Protein AF-A0A3Z0FCE5-F1 (afdb_monomer_lite)

Organism: Salmonella typhimurium (NCBI:txid90371)

Sequence (79 aa):
MKNSPLIWRGFIHPEFKTGEIMEIVKIEMNLKAVNKSIALFNCEKRVSGVIHSNSTGETTVILDGGYVLGKFDCPHCAV

Radius of gyration: 17.19 Å; chains: 1; bounding box: 35×57×30 Å

Secondary structure (DSSP, 8-state):
-------------TT--TTS--------EEEEE-SSSEEEEEETTTEEEEEEE-TTS-EEEEE-TT------SSGGGG-

Structure (mmCIF, N/CA/C/O backbone):
data_AF-A0A3Z0FCE5-F1
#
_entry.id   AF-A0A3Z0FCE5-F1
#
loop_
_atom_site.group_PDB
_atom_site.id
_atom_site.type_symbol
_atom_site.label_atom_id
_atom_site.label_alt_id
_atom_site.label_comp_id
_atom_site.label_asym_id
_atom_site.label_entity_id
_atom_site.label_seq_id
_atom_site.pdbx_PDB_ins_code
_atom_site.Cartn_x
_atom_site.Cartn_y
_atom_site.Cartn_z
_atom_site.occupancy
_atom_site.B_iso_or_equiv
_atom_site.auth_seq_id
_atom_site.auth_comp_id
_atom_site.auth_asym_id
_atom_site.auth_atom_id
_atom_site.pdbx_PDB_model_num
ATOM 1 N N . MET A 1 1 ? -1.669 34.563 6.698 1.00 39.19 1 MET A N 1
ATOM 2 C CA . MET A 1 1 ? -1.796 33.098 6.557 1.00 39.19 1 MET A CA 1
ATOM 3 C C . MET A 1 1 ? -1.077 32.696 5.278 1.00 39.19 1 MET A C 1
ATOM 5 O O . MET A 1 1 ? -1.529 33.073 4.206 1.00 39.19 1 MET A O 1
ATOM 9 N N . LYS A 1 2 ? 0.096 32.064 5.378 1.00 37.03 2 LYS A N 1
ATOM 10 C CA . LYS A 1 2 ? 0.853 31.541 4.231 1.00 37.03 2 LYS A CA 1
ATOM 11 C C . LYS 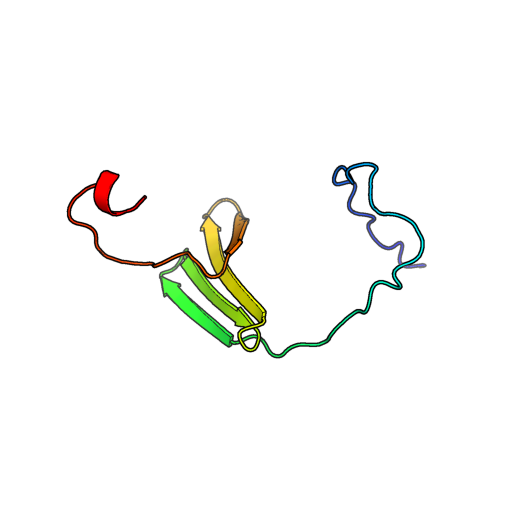A 1 2 ? 1.040 30.047 4.483 1.00 37.03 2 LYS A C 1
ATOM 13 O O . LYS A 1 2 ? 1.598 29.684 5.512 1.00 37.03 2 LYS A O 1
ATOM 18 N N . ASN A 1 3 ? 0.492 29.220 3.595 1.00 41.72 3 ASN A N 1
ATOM 19 C CA . ASN A 1 3 ? 0.613 27.765 3.638 1.00 41.72 3 ASN A CA 1
ATOM 20 C C . ASN A 1 3 ? 2.082 27.369 3.468 1.00 41.72 3 ASN A C 1
ATOM 22 O O . ASN A 1 3 ? 2.651 27.553 2.394 1.00 41.72 3 ASN A O 1
ATOM 26 N N . SER A 1 4 ? 2.678 26.823 4.522 1.00 35.28 4 SER A N 1
ATOM 27 C CA . SER A 1 4 ? 3.984 26.170 4.467 1.00 35.28 4 SER A CA 1
ATOM 28 C C . SER A 1 4 ? 3.786 24.722 4.003 1.00 35.28 4 SER A C 1
ATOM 30 O O . SER A 1 4 ? 3.054 23.988 4.670 1.00 35.28 4 SER A O 1
ATOM 32 N N . PRO A 1 5 ? 4.391 24.275 2.889 1.00 40.50 5 PRO A N 1
ATOM 33 C CA . PRO A 1 5 ? 4.311 22.878 2.492 1.00 40.50 5 PRO A CA 1
ATOM 34 C C . PRO A 1 5 ? 5.158 22.027 3.445 1.00 40.50 5 PRO A C 1
ATOM 36 O O . PRO A 1 5 ? 6.321 22.330 3.714 1.00 40.50 5 PRO A O 1
ATOM 39 N N . LEU A 1 6 ? 4.546 20.972 3.983 1.00 38.72 6 LEU A N 1
ATOM 40 C CA . LEU A 1 6 ? 5.194 19.989 4.846 1.00 38.72 6 LEU A CA 1
ATOM 41 C C . LEU A 1 6 ? 6.218 19.201 4.018 1.00 38.72 6 LEU A C 1
ATOM 43 O O . LEU A 1 6 ? 5.860 18.362 3.193 1.00 38.72 6 LEU A O 1
ATOM 47 N N . ILE A 1 7 ? 7.500 19.502 4.221 1.00 40.97 7 ILE A N 1
ATOM 48 C CA . ILE A 1 7 ? 8.619 18.772 3.624 1.00 40.97 7 ILE A CA 1
ATOM 49 C C . ILE A 1 7 ? 8.762 17.444 4.377 1.00 40.97 7 ILE A C 1
ATOM 51 O O . ILE A 1 7 ? 9.193 17.420 5.531 1.00 40.97 7 ILE A O 1
ATOM 55 N N . TRP A 1 8 ? 8.401 16.340 3.723 1.00 36.88 8 TRP A N 1
ATOM 56 C CA . TRP A 1 8 ? 8.642 14.984 4.214 1.00 36.88 8 TRP A CA 1
ATOM 57 C C . TRP A 1 8 ? 10.152 14.710 4.246 1.00 36.88 8 TRP A C 1
ATOM 59 O O . TRP A 1 8 ? 10.788 14.548 3.208 1.00 36.88 8 TRP A O 1
ATOM 69 N N . ARG A 1 9 ? 10.746 14.667 5.443 1.00 40.56 9 ARG A N 1
ATOM 70 C CA . ARG A 1 9 ? 12.143 14.250 5.650 1.00 40.56 9 ARG A CA 1
ATOM 71 C C . ARG A 1 9 ? 12.232 12.721 5.723 1.00 40.56 9 ARG A C 1
ATOM 73 O O . ARG A 1 9 ? 12.432 12.162 6.795 1.00 40.56 9 ARG A O 1
ATOM 80 N N . GLY A 1 10 ? 12.061 12.053 4.586 1.00 40.78 10 GLY A N 1
ATOM 81 C CA . GLY A 1 10 ? 12.535 10.681 4.386 1.00 40.78 10 GLY A CA 1
ATOM 82 C C . GLY A 1 10 ? 13.948 10.722 3.807 1.00 40.78 10 GLY A C 1
ATOM 83 O O . GLY A 1 10 ? 14.221 11.547 2.941 1.00 40.78 10 GLY A O 1
ATOM 84 N N . PHE A 1 11 ? 14.858 9.889 4.312 1.00 39.38 11 PHE A N 1
ATOM 85 C CA . PHE A 1 11 ? 16.235 9.763 3.823 1.00 39.38 11 PHE A CA 1
ATOM 86 C C . PHE A 1 11 ? 16.262 9.562 2.298 1.00 39.38 11 PHE A C 1
ATOM 88 O O . PHE A 1 11 ? 15.862 8.512 1.803 1.00 39.38 11 PHE A O 1
ATOM 95 N N . ILE A 1 12 ? 16.748 10.560 1.555 1.00 43.94 12 ILE A N 1
ATOM 96 C CA . ILE A 1 12 ? 17.065 10.407 0.133 1.00 43.94 12 ILE A CA 1
ATOM 97 C C . ILE A 1 12 ? 18.487 9.850 0.047 1.00 43.94 12 ILE A C 1
ATOM 99 O O . ILE A 1 12 ? 19.434 10.471 0.528 1.00 43.94 12 ILE A O 1
ATOM 103 N N . HIS A 1 13 ? 18.619 8.655 -0.531 1.00 38.31 13 HIS A N 1
ATOM 104 C CA . HIS A 1 13 ? 19.905 8.026 -0.829 1.00 38.31 13 HIS A CA 1
ATOM 105 C C . HIS A 1 13 ? 20.717 8.947 -1.772 1.00 38.31 13 HIS A C 1
ATOM 107 O O . HIS A 1 13 ? 20.145 9.464 -2.735 1.00 38.31 13 HIS A O 1
ATOM 113 N N . PRO A 1 14 ? 22.022 9.177 -1.536 1.00 41.03 14 PRO A N 1
ATOM 114 C CA . PRO A 1 14 ? 22.793 10.264 -2.159 1.00 41.03 14 PRO A CA 1
ATOM 115 C C . PRO A 1 14 ? 23.155 10.087 -3.652 1.00 41.03 14 PRO A C 1
ATOM 117 O O . PRO A 1 14 ? 24.066 10.751 -4.134 1.00 41.03 14 PRO A O 1
ATOM 120 N N . GLU A 1 15 ? 22.447 9.251 -4.416 1.00 45.09 15 GLU A N 1
ATOM 121 C CA . GLU A 1 15 ? 22.769 8.975 -5.830 1.00 45.09 15 GLU A CA 1
ATOM 122 C C . GLU A 1 15 ? 21.700 9.408 -6.846 1.00 45.09 15 GLU A C 1
ATOM 124 O O . GLU A 1 15 ? 21.762 9.026 -8.013 1.00 45.09 15 GLU A O 1
ATOM 129 N N . PHE A 1 16 ? 20.758 10.277 -6.470 1.00 49.81 16 PHE A N 1
ATOM 130 C CA . PHE A 1 16 ? 19.941 10.975 -7.468 1.00 49.81 16 PHE A CA 1
ATOM 131 C C . PHE A 1 16 ? 20.796 12.033 -8.175 1.00 49.81 16 PHE A C 1
ATOM 133 O O . PHE A 1 16 ? 20.887 13.183 -7.742 1.00 49.81 16 PHE A O 1
ATOM 140 N N . LYS A 1 17 ? 21.480 11.623 -9.250 1.00 50.47 17 LYS A N 1
ATOM 141 C CA . LYS A 1 17 ? 22.249 12.517 -10.119 1.00 50.47 17 LYS A CA 1
ATOM 142 C C . LYS A 1 17 ? 21.318 13.593 -10.681 1.00 50.47 17 LYS A C 1
ATOM 144 O O . LYS A 1 17 ? 20.444 13.336 -11.501 1.00 50.47 17 LYS A O 1
ATOM 149 N N . THR A 1 18 ? 21.530 14.814 -10.212 1.00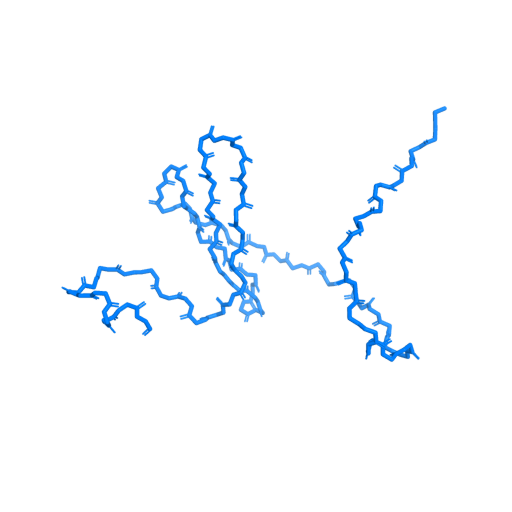 56.03 18 THR A N 1
ATOM 150 C CA . THR A 1 18 ? 20.908 16.058 -10.664 1.00 56.03 18 THR A CA 1
ATOM 151 C C . THR A 1 18 ? 21.078 16.231 -12.176 1.00 56.03 18 THR A C 1
ATOM 153 O O . THR A 1 18 ? 22.157 16.593 -12.643 1.00 56.03 18 THR A O 1
ATOM 156 N N . GLY A 1 19 ? 20.016 15.946 -12.930 1.00 57.03 19 GLY A N 1
ATOM 157 C CA . GLY A 1 19 ? 1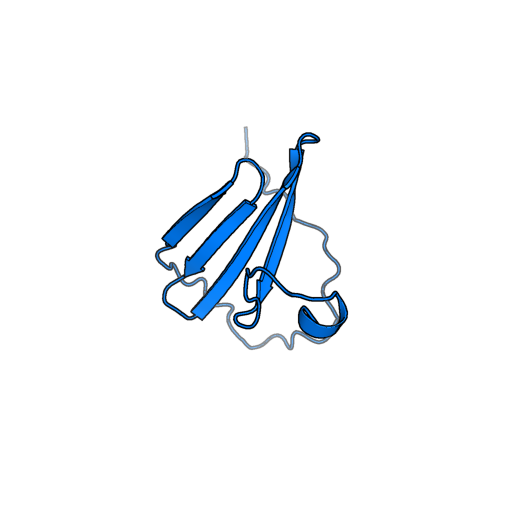9.974 16.024 -14.394 1.00 57.03 19 GLY A CA 1
ATOM 158 C C . GLY A 1 19 ? 18.682 15.458 -14.991 1.00 57.03 19 GLY A C 1
ATOM 159 O O . GLY A 1 19 ? 18.247 15.916 -16.043 1.00 57.03 19 GLY A O 1
ATOM 160 N N . GLU A 1 20 ? 18.020 14.529 -14.297 1.00 58.72 20 GLU A N 1
ATOM 161 C CA . GLU A 1 20 ? 16.674 14.078 -14.656 1.00 58.72 20 GLU A CA 1
ATOM 162 C C . GLU A 1 20 ? 15.628 15.036 -14.075 1.00 58.72 20 GLU A C 1
ATOM 164 O O . GLU A 1 20 ? 15.522 15.227 -12.862 1.00 58.72 20 GLU A O 1
ATOM 169 N N . ILE A 1 21 ? 14.861 15.680 -14.955 1.00 64.81 21 ILE A N 1
ATOM 170 C CA . ILE A 1 21 ? 13.687 16.455 -14.557 1.00 64.81 21 ILE A CA 1
ATOM 171 C C . ILE A 1 21 ? 12.665 15.439 -14.046 1.00 64.81 21 ILE A C 1
ATOM 173 O O . ILE A 1 21 ? 12.160 14.639 -14.829 1.00 64.81 21 ILE A O 1
ATOM 177 N N . MET A 1 22 ? 12.367 15.451 -12.742 1.00 67.25 22 MET A N 1
ATOM 178 C CA . MET A 1 22 ? 11.264 14.653 -12.207 1.00 67.25 22 MET A CA 1
ATOM 179 C C . MET A 1 22 ? 9.963 15.086 -12.884 1.00 67.25 22 MET A C 1
ATOM 181 O O . MET A 1 22 ? 9.453 16.182 -12.642 1.00 67.25 22 MET A O 1
ATOM 185 N N . GLU A 1 23 ? 9.429 14.220 -13.738 1.00 78.75 23 GLU A N 1
ATOM 186 C CA . GLU A 1 23 ? 8.141 14.429 -14.377 1.00 78.75 23 GLU A CA 1
ATOM 187 C C . GLU A 1 23 ? 7.025 13.976 -13.430 1.00 78.75 23 GLU A C 1
ATOM 189 O O . GLU A 1 23 ? 6.928 12.807 -13.053 1.00 78.75 23 GLU A O 1
ATOM 194 N N . ILE A 1 24 ? 6.158 14.912 -13.036 1.00 78.62 24 ILE A N 1
ATOM 195 C CA . ILE A 1 24 ? 4.946 14.584 -12.283 1.00 78.62 24 ILE A CA 1
ATOM 196 C C . ILE A 1 24 ? 3.888 14.128 -13.284 1.00 78.62 24 ILE A C 1
ATOM 198 O O . ILE A 1 24 ? 3.260 14.944 -13.959 1.00 78.62 24 ILE A O 1
ATOM 202 N N . VAL A 1 25 ? 3.666 12.819 -13.351 1.00 79.44 25 VA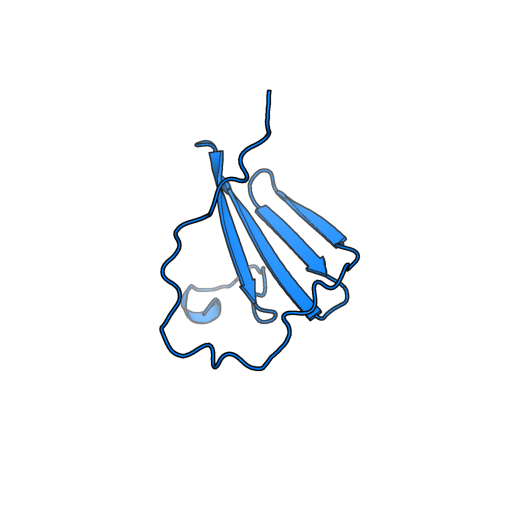L A N 1
ATOM 203 C CA . VAL A 1 25 ? 2.634 12.226 -14.205 1.00 79.44 25 VAL A CA 1
ATOM 204 C C . VAL A 1 25 ? 1.329 12.106 -13.416 1.00 79.44 25 VAL A C 1
ATOM 206 O O . VAL A 1 25 ? 1.301 11.534 -12.326 1.00 79.44 25 VAL A O 1
ATOM 209 N N . LYS A 1 26 ? 0.229 12.630 -13.969 1.00 81.88 26 LYS A N 1
ATOM 210 C CA . LYS A 1 26 ? -1.123 12.337 -13.472 1.00 81.88 26 LYS A CA 1
ATOM 211 C C . LYS A 1 26 ? -1.591 11.026 -14.089 1.00 81.88 26 LYS A C 1
ATOM 213 O O . LYS A 1 26 ? -1.582 10.899 -15.307 1.00 81.88 26 LYS A O 1
ATOM 218 N N . ILE A 1 27 ? -1.999 10.089 -13.244 1.00 83.25 27 ILE A N 1
ATOM 219 C CA . ILE A 1 27 ? -2.475 8.762 -13.641 1.00 83.25 27 ILE A CA 1
ATOM 220 C C . ILE A 1 27 ? -3.823 8.497 -12.986 1.00 83.25 27 ILE A C 1
ATOM 222 O O . ILE A 1 27 ? -4.051 8.922 -11.846 1.00 83.25 27 ILE A O 1
ATOM 226 N N . GLU A 1 28 ? -4.711 7.803 -13.688 1.00 87.12 28 GLU A N 1
ATOM 227 C CA . GLU A 1 28 ? -5.968 7.352 -13.109 1.00 87.12 28 GLU A CA 1
ATOM 228 C C . GLU A 1 28 ? -5.720 6.114 -12.231 1.00 87.12 28 GLU A C 1
ATOM 230 O O . 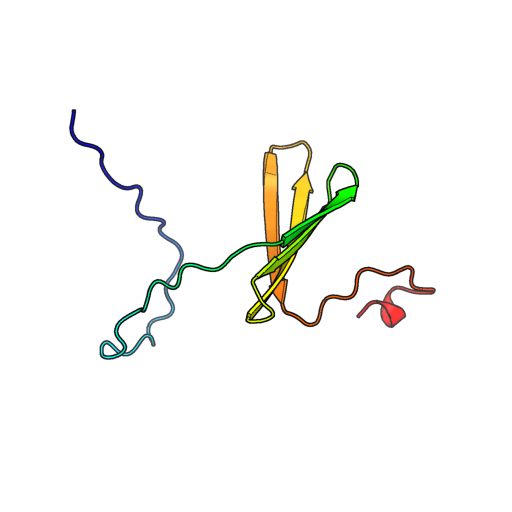GLU A 1 28 ? -5.026 5.171 -12.619 1.00 87.12 28 GLU A O 1
ATOM 235 N N . MET A 1 29 ? -6.255 6.128 -11.008 1.00 86.88 29 MET A N 1
ATOM 236 C CA . MET A 1 29 ? -6.103 5.034 -10.048 1.00 86.88 29 MET A CA 1
ATOM 237 C C . MET A 1 29 ? -7.401 4.238 -9.952 1.00 86.88 29 MET A C 1
ATOM 239 O O . MET A 1 29 ? -8.445 4.768 -9.573 1.00 86.88 29 MET A O 1
ATOM 243 N N . ASN A 1 30 ? -7.312 2.934 -10.191 1.00 90.00 30 ASN A N 1
ATOM 244 C CA . ASN A 1 30 ? -8.347 1.988 -9.814 1.00 90.00 30 ASN A CA 1
ATOM 245 C C . ASN A 1 30 ? -8.089 1.488 -8.387 1.00 90.00 30 ASN A C 1
ATOM 247 O O . ASN A 1 30 ? -6.999 0.997 -8.097 1.00 90.00 30 ASN A O 1
ATOM 251 N N . LEU A 1 31 ? -9.090 1.593 -7.511 1.00 90.69 31 LEU A N 1
ATOM 252 C CA . LEU A 1 31 ? -9.029 1.112 -6.132 1.00 90.69 31 LEU A CA 1
ATOM 253 C C . LEU A 1 31 ? -10.117 0.061 -5.900 1.00 90.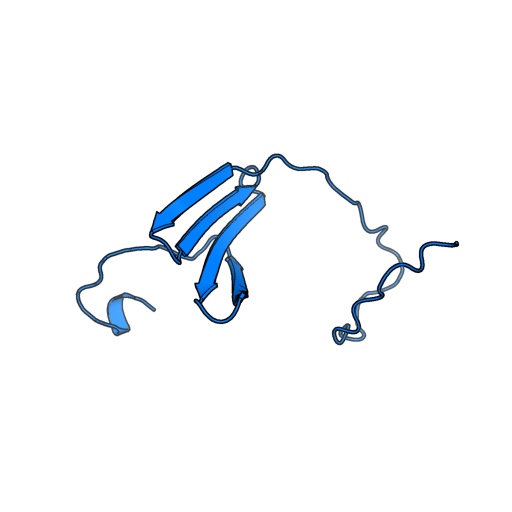69 31 LEU A C 1
ATOM 255 O O . LEU A 1 31 ? -11.299 0.315 -6.133 1.00 90.69 31 LEU A O 1
ATOM 259 N N . LYS A 1 32 ? -9.724 -1.107 -5.392 1.00 91.56 32 LYS A N 1
ATOM 260 C CA . LYS A 1 32 ? -10.624 -2.219 -5.079 1.00 91.56 32 LYS A CA 1
ATOM 261 C C . LYS A 1 32 ? -10.455 -2.645 -3.627 1.00 91.56 32 LYS A C 1
ATOM 263 O O . LYS A 1 32 ? -9.442 -3.235 -3.259 1.00 91.56 32 LYS A O 1
ATOM 268 N N . ALA A 1 33 ? -11.472 -2.401 -2.807 1.00 92.25 33 ALA A N 1
ATOM 269 C CA . ALA A 1 33 ? -11.505 -2.914 -1.442 1.00 92.25 33 ALA A CA 1
ATOM 270 C C . ALA A 1 33 ? -11.604 -4.450 -1.444 1.00 92.25 33 ALA A C 1
ATOM 272 O O . ALA A 1 33 ? -12.454 -5.025 -2.127 1.00 92.25 33 ALA A O 1
ATOM 273 N N . VAL A 1 34 ? -10.734 -5.107 -0.676 1.00 90.00 34 VAL A N 1
ATOM 274 C CA . VAL A 1 34 ? -10.757 -6.563 -0.463 1.00 90.00 34 VAL A CA 1
ATOM 275 C C . VAL A 1 34 ? -11.484 -6.882 0.839 1.00 90.00 34 VAL A C 1
ATOM 277 O O . VAL A 1 34 ? -12.301 -7.798 0.892 1.00 90.00 34 VAL A O 1
ATOM 280 N N . ASN A 1 35 ? -11.206 -6.114 1.891 1.00 89.75 35 ASN A N 1
ATOM 281 C CA . ASN A 1 35 ? -11.900 -6.180 3.174 1.00 89.75 35 ASN A CA 1
ATOM 282 C C . ASN A 1 35 ? -11.798 -4.819 3.896 1.00 89.75 35 ASN A C 1
ATOM 284 O O . ASN A 1 35 ? -11.439 -3.817 3.284 1.00 89.75 35 ASN A O 1
ATOM 288 N N . LYS A 1 36 ? -12.133 -4.769 5.194 1.00 89.75 36 LYS A N 1
ATOM 289 C CA . LYS A 1 36 ? -12.123 -3.523 5.983 1.00 89.75 36 LYS A CA 1
ATOM 290 C C . LYS A 1 36 ? -10.735 -2.897 6.162 1.00 89.75 36 LYS A C 1
ATOM 292 O O . LYS A 1 36 ? -10.671 -1.701 6.416 1.00 89.75 36 LYS A O 1
ATOM 297 N N . SER A 1 37 ? -9.664 -3.681 6.076 1.00 90.06 37 SER A N 1
ATOM 298 C CA . SER A 1 37 ? -8.290 -3.221 6.302 1.00 90.06 37 SER A CA 1
ATOM 299 C C . SER A 1 37 ? -7.405 -3.307 5.061 1.00 90.06 37 SER A C 1
ATOM 301 O O . SER A 1 37 ? -6.310 -2.763 5.083 1.00 90.06 37 SER A O 1
ATOM 303 N N . ILE A 1 38 ? -7.835 -3.968 3.983 1.00 90.44 38 ILE A N 1
ATOM 304 C CA . ILE A 1 38 ? -7.011 -4.224 2.794 1.00 90.44 38 ILE A CA 1
ATOM 305 C C . ILE A 1 38 ? -7.724 -3.744 1.530 1.00 90.44 38 ILE A C 1
ATOM 307 O O . ILE A 1 38 ? -8.871 -4.122 1.265 1.00 90.44 38 ILE A O 1
ATOM 311 N N . ALA A 1 39 ? -7.003 -2.991 0.701 1.00 91.06 39 ALA A N 1
ATOM 312 C CA . ALA A 1 39 ? -7.409 -2.615 -0.647 1.00 91.06 39 ALA A CA 1
ATOM 313 C C . ALA A 1 39 ? -6.277 -2.845 -1.655 1.00 91.06 39 ALA A C 1
ATOM 315 O O . ALA A 1 39 ? -5.100 -2.703 -1.340 1.00 91.06 39 ALA A O 1
ATOM 316 N N . LEU A 1 40 ? -6.649 -3.188 -2.883 1.00 90.06 40 LEU A N 1
ATOM 317 C CA . LEU A 1 40 ? -5.754 -3.241 -4.032 1.00 90.06 40 LEU A CA 1
ATOM 318 C C . LEU A 1 40 ? -5.845 -1.929 -4.798 1.00 90.06 40 LEU A C 1
ATOM 320 O O . LEU A 1 40 ? -6.955 -1.440 -5.021 1.00 90.06 40 LEU A O 1
ATOM 324 N N . PHE A 1 41 ? -4.713 -1.398 -5.247 1.00 89.31 41 PHE A N 1
ATOM 325 C CA . PHE A 1 41 ? -4.690 -0.274 -6.177 1.00 89.31 41 PHE A CA 1
ATOM 326 C C . PHE A 1 41 ? -3.925 -0.639 -7.450 1.00 89.31 41 PHE A C 1
ATOM 328 O O . PHE A 1 41 ? -2.978 -1.430 -7.430 1.00 89.31 41 PHE A O 1
ATOM 335 N N . ASN A 1 42 ? -4.343 -0.063 -8.570 1.00 88.06 42 ASN A N 1
ATOM 336 C CA . ASN A 1 42 ? -3.659 -0.173 -9.850 1.00 88.06 42 ASN A CA 1
ATOM 337 C C . ASN A 1 42 ? -3.746 1.168 -10.572 1.00 88.06 42 ASN A C 1
ATOM 339 O O . ASN A 1 42 ? -4.838 1.707 -10.742 1.00 88.06 42 ASN A O 1
ATOM 343 N N . CYS A 1 43 ? -2.607 1.681 -11.012 1.00 87.12 43 CYS A N 1
ATOM 344 C CA . CYS A 1 43 ? -2.523 2.899 -11.791 1.00 87.12 43 CYS A CA 1
ATOM 345 C C . CYS A 1 43 ? -2.048 2.561 -13.204 1.00 87.12 43 CYS A C 1
ATOM 347 O O . CYS A 1 43 ? -0.843 2.477 -13.458 1.00 87.12 43 CYS A O 1
ATOM 349 N N . GLU A 1 44 ? -3.006 2.320 -14.102 1.00 81.69 44 GLU A N 1
ATOM 350 C CA . GLU A 1 44 ? -2.791 2.104 -15.542 1.00 81.69 44 GLU A CA 1
ATOM 351 C C . GLU A 1 44 ? -1.626 1.147 -15.877 1.00 81.69 44 GLU A C 1
ATOM 353 O O . GLU A 1 44 ? -0.883 1.358 -16.835 1.00 81.69 44 GLU A O 1
ATOM 358 N N . LYS A 1 45 ? -1.448 0.079 -15.082 1.00 71.19 45 LYS A N 1
ATOM 359 C CA . LYS A 1 45 ? -0.359 -0.916 -15.217 1.00 71.19 45 LYS A CA 1
ATOM 360 C C . LYS A 1 45 ? 1.070 -0.376 -15.026 1.00 71.19 45 LYS A C 1
ATOM 362 O O . LYS A 1 45 ? 2.015 -1.133 -15.225 1.00 71.19 45 LYS A O 1
ATOM 367 N N . ARG A 1 46 ? 1.251 0.890 -14.632 1.00 78.44 46 ARG A N 1
ATOM 368 C CA . ARG A 1 46 ? 2.569 1.458 -14.285 1.00 78.44 46 ARG A CA 1
ATOM 369 C C . ARG A 1 46 ? 3.003 1.061 -12.885 1.00 78.44 46 ARG A C 1
ATOM 371 O O . ARG A 1 46 ? 4.151 0.698 -12.664 1.00 78.44 46 ARG A O 1
ATOM 378 N N . VAL A 1 47 ? 2.071 1.162 -11.946 1.00 83.56 47 VAL A N 1
ATOM 379 C CA . VAL A 1 47 ? 2.277 0.784 -10.554 1.00 83.56 47 VAL A CA 1
ATOM 380 C C . VAL A 1 47 ? 1.001 0.152 -10.032 1.00 83.56 47 VAL A C 1
ATOM 382 O O . VAL A 1 47 ? -0.109 0.581 -10.345 1.00 83.56 47 VAL A O 1
ATOM 385 N N . SER A 1 48 ? 1.159 -0.888 -9.239 1.00 87.00 48 SER A N 1
ATOM 386 C CA . SER A 1 48 ? 0.072 -1.515 -8.510 1.00 87.00 48 SER A CA 1
ATOM 387 C C . SER A 1 48 ? 0.579 -1.955 -7.154 1.00 87.00 48 SER A C 1
ATOM 389 O O . SER A 1 48 ? 1.786 -1.958 -6.900 1.00 87.00 48 SER A O 1
ATOM 391 N N . GLY A 1 49 ? -0.348 -2.333 -6.290 1.00 88.56 49 GLY A N 1
ATOM 392 C CA . GLY A 1 49 ? 0.023 -2.870 -5.002 1.00 88.56 49 GLY A CA 1
ATOM 393 C C . GLY A 1 49 ? -1.136 -2.955 -4.035 1.00 88.56 49 GLY A C 1
ATOM 394 O O . GLY A 1 49 ? -2.311 -2.994 -4.420 1.00 88.56 49 GLY A O 1
ATOM 395 N N . VAL A 1 50 ? -0.775 -2.987 -2.758 1.00 89.62 50 VAL A N 1
ATOM 396 C CA . VAL A 1 50 ? -1.698 -3.221 -1.652 1.00 89.62 50 VAL A CA 1
ATOM 397 C C . VAL A 1 50 ? -1.619 -2.062 -0.670 1.00 89.62 50 VAL A C 1
ATOM 399 O O . VAL A 1 50 ? -0.534 -1.628 -0.286 1.00 89.62 50 VAL A O 1
ATOM 402 N N . ILE A 1 51 ? -2.781 -1.587 -0.242 1.00 90.56 51 ILE A N 1
ATOM 403 C CA . ILE A 1 51 ? -2.942 -0.671 0.880 1.00 90.56 51 ILE A CA 1
ATOM 404 C C . ILE A 1 51 ? -3.469 -1.497 2.045 1.00 90.56 51 ILE A C 1
ATOM 406 O O . ILE A 1 51 ? -4.525 -2.124 1.935 1.00 90.56 51 ILE A O 1
ATOM 410 N N . HIS A 1 52 ? -2.735 -1.491 3.151 1.00 90.44 52 HIS A N 1
ATOM 411 C CA . HIS A 1 52 ? -3.173 -2.047 4.419 1.00 90.44 52 HIS A CA 1
ATOM 412 C C . HIS A 1 52 ? -3.348 -0.914 5.430 1.00 90.44 52 HIS A C 1
ATOM 414 O O . HIS A 1 52 ? -2.379 -0.249 5.787 1.00 90.44 52 HIS A O 1
ATOM 420 N N . SER A 1 53 ? -4.575 -0.707 5.894 1.00 89.19 53 SER A N 1
ATOM 421 C CA . SER A 1 53 ? -4.919 0.270 6.926 1.00 89.19 53 SER A CA 1
ATOM 422 C C . SER A 1 53 ? -5.356 -0.465 8.184 1.00 89.19 53 SER A C 1
ATOM 424 O O . SER A 1 53 ? -6.315 -1.243 8.162 1.00 89.19 53 SER A O 1
ATOM 426 N N . ASN A 1 54 ? -4.652 -0.229 9.287 1.00 83.50 54 ASN A N 1
ATOM 427 C CA . ASN A 1 54 ? -4.988 -0.825 10.575 1.00 83.50 54 ASN A CA 1
ATOM 428 C C . ASN A 1 54 ? -5.918 0.098 11.388 1.00 83.50 54 ASN A C 1
ATOM 430 O O . ASN A 1 54 ? -6.165 1.255 11.045 1.00 83.50 54 ASN A O 1
ATOM 434 N N . SER A 1 55 ? -6.456 -0.417 12.495 1.00 82.75 55 SER A N 1
ATOM 435 C CA . SER A 1 55 ? -7.366 0.344 13.362 1.00 82.75 55 SER A CA 1
ATOM 436 C C . SER A 1 55 ? -6.686 1.467 14.151 1.00 82.75 55 SER A C 1
ATOM 438 O O . SER A 1 55 ? -7.385 2.257 14.780 1.00 82.75 55 SER A O 1
ATOM 440 N N . THR A 1 56 ? -5.351 1.537 14.154 1.00 85.81 56 THR A N 1
ATOM 441 C CA . THR A 1 56 ? -4.592 2.610 14.815 1.00 85.81 56 THR A CA 1
ATOM 442 C C . THR A 1 56 ? -4.411 3.829 13.906 1.00 85.81 56 THR A C 1
ATOM 444 O O . THR A 1 56 ? -3.939 4.865 14.368 1.00 85.81 56 THR A O 1
ATOM 447 N N . GLY A 1 57 ? -4.840 3.740 12.639 1.00 80.69 57 GLY A N 1
ATOM 448 C CA . GLY A 1 57 ? -4.726 4.810 11.645 1.00 80.69 57 GLY A CA 1
ATOM 449 C C . GLY A 1 57 ? -3.417 4.780 10.855 1.00 80.69 57 GLY A C 1
ATOM 450 O O . GLY A 1 57 ? -3.241 5.581 9.937 1.00 80.69 57 GLY A O 1
ATOM 451 N N . GLU A 1 58 ? -2.514 3.847 11.156 1.00 87.62 58 GLU A N 1
ATOM 452 C CA . GLU A 1 58 ? -1.314 3.627 10.357 1.00 87.62 58 GLU A CA 1
ATOM 453 C C . GLU A 1 58 ? -1.697 2.912 9.058 1.00 87.62 58 GLU A C 1
ATOM 455 O O . GLU A 1 58 ? -2.494 1.969 9.032 1.00 87.62 58 GLU A O 1
ATOM 460 N N . THR A 1 59 ? -1.130 3.382 7.950 1.00 87.94 59 THR A N 1
ATOM 461 C CA . THR A 1 59 ? -1.365 2.801 6.629 1.00 87.94 59 THR A CA 1
ATOM 462 C C . THR A 1 59 ? -0.041 2.400 6.008 1.00 87.94 59 THR A C 1
ATOM 464 O O . THR A 1 59 ? 0.856 3.223 5.833 1.00 87.94 59 THR A O 1
ATOM 467 N N . THR A 1 60 ? 0.072 1.124 5.663 1.00 87.81 60 THR A N 1
ATOM 468 C CA . THR A 1 60 ? 1.189 0.568 4.910 1.00 87.81 60 THR A CA 1
ATOM 469 C C . THR A 1 60 ? 0.783 0.468 3.449 1.00 87.81 60 THR A C 1
ATOM 471 O O . THR A 1 60 ? -0.244 -0.127 3.125 1.00 87.81 60 THR A O 1
ATOM 474 N N . VAL A 1 61 ? 1.599 1.035 2.565 1.00 85.62 61 VAL A N 1
ATOM 475 C CA . VAL A 1 61 ? 1.431 0.899 1.118 1.00 85.62 61 VAL A CA 1
ATOM 476 C C . VAL A 1 61 ? 2.597 0.083 0.588 1.00 85.62 61 VAL A C 1
ATOM 478 O O . VAL A 1 61 ? 3.753 0.468 0.748 1.00 85.62 61 VAL A O 1
ATOM 481 N N . ILE A 1 62 ? 2.282 -1.050 -0.025 1.00 85.31 62 ILE A N 1
ATOM 482 C CA . ILE A 1 62 ? 3.255 -1.915 -0.684 1.00 85.31 62 ILE A CA 1
ATOM 483 C C . ILE A 1 62 ? 3.199 -1.589 -2.173 1.00 85.31 62 ILE A C 1
ATOM 485 O O . ILE A 1 62 ? 2.142 -1.734 -2.787 1.00 85.31 62 ILE A O 1
ATOM 489 N N . LEU A 1 63 ? 4.319 -1.119 -2.725 1.00 81.62 63 LEU A N 1
ATOM 490 C CA . LEU A 1 63 ? 4.477 -0.783 -4.140 1.00 81.62 63 LEU A CA 1
ATOM 491 C C . LEU A 1 63 ? 5.233 -1.915 -4.831 1.00 81.62 63 LEU A C 1
ATOM 493 O O . LEU A 1 63 ? 6.458 -1.948 -4.766 1.00 81.62 63 LEU A O 1
ATOM 497 N N . ASP A 1 64 ? 4.516 -2.838 -5.464 1.00 71.44 64 ASP A N 1
ATOM 498 C CA . ASP A 1 64 ? 5.107 -3.809 -6.384 1.00 71.44 64 ASP A CA 1
ATOM 499 C C . ASP A 1 64 ? 4.014 -4.507 -7.210 1.00 71.44 64 ASP A C 1
ATOM 501 O O . ASP A 1 64 ? 2.939 -4.851 -6.706 1.00 71.44 64 ASP A O 1
ATOM 505 N N . GLY A 1 65 ? 4.299 -4.734 -8.493 1.00 59.44 65 GLY A N 1
ATOM 506 C CA . GLY A 1 65 ? 3.443 -5.483 -9.414 1.00 59.44 65 GLY A CA 1
ATOM 507 C C . GLY A 1 65 ? 3.449 -6.996 -9.182 1.00 59.44 65 GLY A C 1
ATOM 508 O O . GLY A 1 65 ? 2.633 -7.692 -9.785 1.00 59.44 65 GLY A O 1
ATOM 509 N N . GLY A 1 66 ? 4.344 -7.503 -8.328 1.00 66.00 66 GLY A N 1
ATOM 510 C CA . GLY A 1 66 ? 4.499 -8.930 -8.036 1.00 66.00 66 GLY A CA 1
ATOM 511 C C . GLY A 1 66 ? 3.596 -9.488 -6.932 1.00 66.00 66 GLY A C 1
ATOM 512 O O . GLY A 1 66 ? 3.506 -10.705 -6.788 1.00 66.00 66 GLY A O 1
ATOM 513 N N . TYR A 1 67 ? 2.906 -8.646 -6.154 1.00 65.12 67 TYR A N 1
ATOM 514 C CA . TYR A 1 67 ? 2.087 -9.136 -5.041 1.00 65.12 67 TYR A CA 1
ATOM 515 C C . TYR A 1 67 ? 0.792 -9.800 -5.522 1.00 65.12 67 TYR A C 1
ATOM 517 O O . TYR A 1 67 ? -0.116 -9.147 -6.043 1.00 65.12 67 TYR A O 1
ATOM 525 N N . VAL A 1 68 ? 0.670 -11.102 -5.260 1.00 66.94 68 VAL A N 1
ATOM 526 C CA . VAL A 1 68 ? -0.560 -11.868 -5.478 1.00 66.94 68 VAL A CA 1
ATOM 527 C C . VAL A 1 68 ? -1.262 -12.074 -4.139 1.00 66.94 68 VAL A C 1
ATOM 529 O O . VAL A 1 68 ? -0.810 -12.839 -3.291 1.00 66.94 68 VAL A O 1
ATOM 532 N N . LEU A 1 69 ? -2.407 -11.413 -3.946 1.00 69.44 69 LEU A N 1
ATOM 533 C CA . LEU A 1 69 ? -3.304 -11.764 -2.845 1.00 69.44 69 LEU A CA 1
ATOM 534 C C . LEU A 1 69 ? -4.012 -13.078 -3.179 1.00 69.44 69 LEU A C 1
ATOM 536 O O . LEU A 1 69 ? -4.786 -13.152 -4.134 1.00 69.44 69 LEU A O 1
ATOM 540 N N . GLY A 1 70 ? -3.775 -14.102 -2.367 1.00 72.44 70 GLY A N 1
ATOM 541 C CA . GLY A 1 70 ? -4.329 -15.433 -2.569 1.00 72.44 70 GLY A CA 1
ATOM 542 C C . GLY A 1 70 ? -4.520 -16.189 -1.261 1.00 72.44 70 GLY A C 1
ATOM 543 O O . GLY A 1 70 ? -4.047 -15.778 -0.200 1.00 72.44 70 GLY A O 1
ATOM 544 N N . LYS A 1 71 ? -5.242 -17.308 -1.344 1.00 75.88 71 LYS A N 1
ATOM 545 C CA . LYS A 1 71 ? -5.157 -18.357 -0.329 1.00 75.88 71 LYS A CA 1
ATOM 546 C C . LYS A 1 71 ? -4.008 -19.268 -0.724 1.00 75.88 71 LYS A C 1
ATOM 548 O O . LYS A 1 71 ? -3.969 -19.728 -1.860 1.00 75.88 71 LYS A O 1
ATOM 553 N N . PHE A 1 72 ? -3.116 -19.520 0.218 1.00 85.56 72 PHE A N 1
ATOM 554 C CA . PHE A 1 72 ? -1.961 -20.378 0.027 1.00 85.56 72 PHE A CA 1
ATOM 555 C C . PHE A 1 72 ? -2.032 -21.521 1.027 1.00 85.56 72 PHE A C 1
ATOM 557 O O . PHE A 1 72 ? -2.449 -21.319 2.169 1.00 85.56 72 PHE A O 1
ATOM 564 N N . ASP A 1 73 ? -1.610 -22.708 0.604 1.00 88.31 73 ASP A N 1
ATOM 565 C CA . ASP A 1 73 ? -1.647 -23.900 1.453 1.00 88.31 73 ASP A CA 1
ATOM 566 C C . ASP A 1 73 ? -0.617 -23.829 2.591 1.00 88.31 73 ASP A C 1
ATOM 568 O O . ASP A 1 73 ? -0.757 -24.498 3.614 1.00 88.31 73 ASP A O 1
ATOM 572 N N . CYS A 1 74 ? 0.427 -23.009 2.426 1.00 85.12 74 CYS A N 1
ATOM 573 C CA . CYS A 1 74 ? 1.528 -22.889 3.369 1.00 85.12 74 CYS A CA 1
ATOM 574 C C . CYS A 1 74 ? 2.229 -21.517 3.288 1.00 85.12 74 CYS A C 1
ATOM 576 O O . CYS A 1 74 ? 2.178 -20.876 2.240 1.00 85.12 74 CYS A O 1
ATOM 578 N N . PRO A 1 75 ? 2.954 -21.069 4.336 1.00 78.88 75 PRO A N 1
ATOM 579 C CA . PRO A 1 75 ? 3.730 -19.828 4.274 1.00 78.88 75 PRO A CA 1
ATOM 580 C C . PRO A 1 75 ? 4.793 -19.833 3.173 1.00 78.88 75 PRO A C 1
ATOM 582 O O . PRO A 1 75 ? 4.947 -18.838 2.486 1.00 78.88 75 PRO A O 1
ATOM 585 N N . HIS A 1 76 ? 5.475 -20.963 2.950 1.00 81.06 76 HIS A N 1
ATOM 586 C CA . HIS A 1 76 ? 6.469 -21.106 1.875 1.00 81.06 76 HIS A CA 1
ATOM 587 C C . HIS A 1 76 ? 5.857 -20.959 0.472 1.00 81.06 76 HIS A C 1
ATOM 589 O O . HIS A 1 76 ? 6.539 -20.592 -0.471 1.00 81.06 76 HIS A O 1
ATOM 595 N N . CYS A 1 77 ? 4.559 -21.232 0.351 1.00 80.62 77 CYS A N 1
ATOM 596 C CA . CYS A 1 77 ? 3.788 -21.121 -0.875 1.00 80.62 77 CYS A CA 1
ATOM 597 C C . CYS A 1 77 ? 3.391 -19.658 -1.169 1.00 80.62 77 CYS A C 1
ATOM 599 O O . CYS A 1 77 ? 2.930 -19.368 -2.268 1.00 80.62 77 CYS A O 1
ATOM 601 N N . ALA A 1 78 ? 3.518 -18.769 -0.176 1.00 74.19 78 ALA A N 1
ATOM 602 C CA . ALA A 1 78 ? 3.125 -17.361 -0.218 1.00 74.19 78 ALA A CA 1
ATOM 603 C C . ALA A 1 78 ? 4.326 -16.394 -0.302 1.00 74.19 78 ALA A C 1
ATOM 605 O O . ALA A 1 78 ? 4.131 -15.188 -0.143 1.00 74.19 78 ALA A O 1
ATOM 606 N N . VAL A 1 79 ? 5.544 -16.926 -0.479 1.00 68.12 79 VAL A N 1
ATOM 607 C CA . VAL A 1 79 ? 6.801 -16.170 -0.641 1.00 68.12 79 VAL A CA 1
ATOM 608 C C . VAL A 1 79 ? 7.086 -15.934 -2.115 1.00 68.12 79 VAL A C 1
ATOM 610 O O . VAL A 1 79 ? 6.911 -16.893 -2.900 1.00 68.12 79 VAL A O 1
#

pLDDT: mean 72.49, std 18.64, range [35.28, 92.25]

Foldseek 3Di:
DDDDDDDDPDDDDPPPPPDDDPDDDDFDKDWADPDPFKIWIDTVPPWIFMWGADPVRDIDTDIDPPQDDDDAPDPVRRD